Protein AF-A0A9J6HB53-F1 (afdb_monomer)

Secondary structure (DSSP, 8-state):
-----HHHHHHHHHTTSS----HHHHHHHHHTTPPPSS--HHHHHHHHHHHHTS-GGG----------PPPP-----------

Solvent-accessible surface area (backbone atoms only — not comparable to full-atom values): 5845 Å² total; per-residue (Å²): 130,92,76,88,44,73,67,56,53,49,50,38,38,73,73,61,74,42,100,60,82,51,71,79,64,47,47,66,64,52,58,77,67,66,69,67,91,74,85,53,64,70,57,52,54,53,48,53,58,58,50,66,78,45,58,77,87,72,66,72,78,85,88,84,83,84,86,78,93,72,84,91,74,91,77,85,81,77,81,79,80,82,126

Radius of gyration: 18.41 Å; Cα contacts (8 Å, |Δi|>4): 14; chains: 1; bounding box: 30×40×48 Å

Sequence (83 aa):
MKMKSPKLYEHLRKDNILRLPSKSTLRPYTVSYWSSFGGSDRILRQLKTKIASIEPYKRHGGLVFEEIKLSEHLSDKKKEMCY

Foldseek 3Di:
DPDPDPVVLCVCCVVVVDPDDDPLVVVVVVVVVDDDPDDDPVVVVVVVVVLVPPDPVPSDDDDDDDDDDDDDDDDDDDPPPDD

pLDDT: mean 82.3, std 13.29, range [34.06, 94.62]

Mean predicted aligned error: 9.29 Å

Structure (mmCIF, N/CA/C/O backbone):
data_AF-A0A9J6HB53-F1
#
_entry.id   AF-A0A9J6HB53-F1
#
loop_
_atom_site.group_PDB
_atom_site.id
_atom_site.type_symbol
_atom_site.label_atom_id
_atom_site.label_alt_id
_atom_site.label_comp_id
_atom_site.label_asym_id
_atom_site.label_entity_id
_atom_site.label_seq_id
_atom_site.pdbx_PDB_ins_code
_atom_site.Cartn_x
_atom_site.Cartn_y
_atom_site.Cartn_z
_atom_site.occupancy
_atom_site.B_iso_or_equiv
_atom_site.auth_seq_id
_atom_site.auth_comp_id
_atom_site.auth_asym_id
_atom_site.auth_atom_id
_atom_site.pdbx_PDB_model_num
ATOM 1 N N . MET A 1 1 ? -2.769 -11.604 -0.478 1.00 48.88 1 MET A N 1
ATOM 2 C CA . MET A 1 1 ? -4.171 -12.052 -0.331 1.00 48.88 1 MET A CA 1
ATOM 3 C C . MET A 1 1 ? -5.088 -10.945 -0.836 1.00 48.88 1 MET A C 1
ATOM 5 O O . MET A 1 1 ? -5.059 -9.861 -0.270 1.00 48.88 1 MET A O 1
ATOM 9 N N . LYS A 1 2 ? -5.826 -11.155 -1.935 1.00 53.66 2 LYS A N 1
ATOM 10 C CA . LYS A 1 2 ? -6.771 -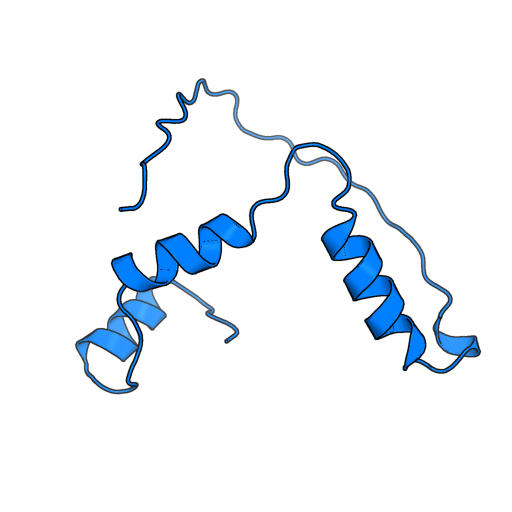10.152 -2.460 1.00 53.66 2 LYS A CA 1
ATOM 11 C C . LYS A 1 2 ? -8.032 -10.153 -1.584 1.00 53.66 2 LYS A C 1
ATOM 13 O O . LYS A 1 2 ? -9.005 -10.825 -1.911 1.00 53.66 2 LYS A O 1
ATOM 18 N N . MET A 1 3 ? -7.988 -9.485 -0.430 1.00 66.56 3 MET A N 1
ATOM 19 C CA . MET A 1 3 ? -9.167 -9.362 0.433 1.00 66.56 3 MET A CA 1
ATOM 20 C C . MET A 1 3 ? -10.205 -8.477 -0.262 1.00 66.56 3 MET A C 1
ATOM 22 O O . MET A 1 3 ? -9.960 -7.294 -0.476 1.00 66.56 3 MET A O 1
ATOM 26 N N . LYS A 1 4 ? -11.355 -9.056 -0.628 1.00 76.94 4 LYS A N 1
ATOM 27 C CA . LYS A 1 4 ? -12.445 -8.326 -1.295 1.00 76.94 4 LYS A CA 1
ATOM 28 C C . LYS A 1 4 ? -13.266 -7.465 -0.332 1.00 76.94 4 LYS A C 1
ATOM 30 O O . LYS A 1 4 ? -13.766 -6.425 -0.741 1.00 76.94 4 LYS A O 1
ATOM 35 N N . SER A 1 5 ? -13.422 -7.881 0.931 1.00 87.44 5 SER A N 1
ATOM 36 C CA . SER A 1 5 ? -14.076 -7.058 1.956 1.00 87.44 5 SER A CA 1
ATOM 37 C C . SER A 1 5 ? -13.644 -7.431 3.384 1.00 87.44 5 SER A C 1
ATOM 39 O O . SER A 1 5 ? -13.348 -8.603 3.648 1.00 87.44 5 SER A O 1
ATOM 41 N N . PRO A 1 6 ? -13.668 -6.474 4.334 1.00 89.19 6 PRO A N 1
ATOM 42 C CA . PRO A 1 6 ? -13.430 -6.758 5.750 1.00 89.19 6 PRO A CA 1
ATOM 43 C C . PRO A 1 6 ? -14.471 -7.704 6.362 1.00 89.19 6 PRO A C 1
ATOM 45 O O . PRO A 1 6 ? -14.138 -8.500 7.233 1.00 89.19 6 PRO A O 1
ATOM 48 N N . LYS A 1 7 ? -15.730 -7.643 5.902 1.00 90.56 7 LYS A N 1
ATOM 49 C CA . LYS A 1 7 ? -16.809 -8.519 6.392 1.00 90.56 7 LYS A CA 1
ATOM 50 C C . LYS A 1 7 ? -16.534 -9.982 6.046 1.00 90.56 7 LYS A C 1
ATOM 52 O O . LYS A 1 7 ? -16.652 -10.844 6.908 1.00 90.56 7 LYS A O 1
ATOM 57 N N . LEU A 1 8 ? -16.113 -10.239 4.807 1.00 91.44 8 LEU A N 1
ATOM 58 C CA . LEU A 1 8 ? -15.745 -11.579 4.358 1.00 91.44 8 LEU A CA 1
ATOM 59 C C . LEU A 1 8 ? -14.528 -12.103 5.126 1.00 91.44 8 LEU A C 1
ATOM 61 O O . LEU A 1 8 ? -14.515 -13.258 5.531 1.00 91.44 8 LEU A O 1
ATOM 65 N N . TYR A 1 9 ? -13.529 -11.248 5.359 1.00 91.75 9 TYR A N 1
ATOM 66 C CA . TYR A 1 9 ? -12.358 -11.617 6.152 1.00 91.75 9 TYR A CA 1
ATOM 67 C C . TYR A 1 9 ? -12.741 -12.088 7.562 1.00 91.75 9 TYR A C 1
ATOM 69 O O . TYR A 1 9 ? -12.288 -13.138 8.013 1.00 91.75 9 TYR A O 1
ATOM 77 N N . GLU A 1 10 ? -13.609 -11.332 8.238 1.00 91.62 10 GLU A N 1
ATOM 78 C CA . GLU A 1 10 ? -14.078 -11.682 9.578 1.00 91.62 10 GLU A CA 1
ATOM 79 C C . GLU A 1 10 ? -14.910 -12.961 9.595 1.00 91.62 10 GLU A C 1
ATOM 81 O O . GLU A 1 10 ? -14.733 -13.765 10.502 1.00 91.62 10 GLU A O 1
ATOM 86 N N . HIS A 1 11 ? -15.771 -13.174 8.600 1.00 92.31 11 HIS A N 1
ATOM 87 C CA . HIS A 1 11 ? -16.550 -14.406 8.469 1.00 92.31 11 HIS A CA 1
ATOM 88 C C . HIS A 1 11 ? -15.640 -15.632 8.311 1.00 92.31 11 HIS A C 1
ATOM 90 O O . HIS A 1 11 ? -15.709 -16.558 9.113 1.00 92.31 11 HIS A O 1
ATOM 96 N N . LEU A 1 12 ? -14.695 -15.585 7.363 1.00 92.81 12 LEU A N 1
ATOM 97 C CA . LEU A 1 12 ? -13.738 -16.674 7.129 1.00 92.81 12 LEU A CA 1
ATOM 98 C C . LEU A 1 12 ? -12.891 -16.997 8.366 1.00 92.81 12 LEU A C 1
ATOM 100 O O . LEU A 1 12 ? -12.527 -18.152 8.580 1.00 92.81 12 LEU A O 1
ATOM 104 N N . ARG A 1 13 ? -12.567 -15.973 9.165 1.00 92.19 13 ARG A N 1
ATOM 105 C CA . ARG A 1 13 ? -11.785 -16.115 10.394 1.00 92.19 13 ARG A CA 1
ATOM 106 C C . ARG A 1 13 ? -12.615 -16.667 11.554 1.00 92.19 13 ARG A C 1
ATOM 108 O O . ARG A 1 13 ? -12.140 -17.559 12.246 1.00 92.19 13 ARG A O 1
ATOM 115 N N . LYS A 1 14 ? -13.804 -16.110 11.810 1.00 93.19 14 LYS A N 1
ATOM 116 C CA . LYS A 1 14 ? -14.657 -16.479 12.956 1.00 93.19 14 LYS A CA 1
ATOM 117 C C . LYS A 1 14 ? -15.223 -17.884 12.820 1.00 93.19 14 LYS A C 1
ATOM 119 O O . LYS A 1 14 ? -15.231 -18.619 13.800 1.00 93.19 14 LYS A O 1
ATOM 124 N N . ASP A 1 15 ? -15.589 -18.264 11.603 1.00 94.62 15 ASP A N 1
ATOM 125 C CA . ASP A 1 15 ? -16.163 -19.581 11.325 1.00 94.62 15 ASP A CA 1
ATOM 126 C C . ASP A 1 15 ? -15.070 -20.639 11.101 1.00 94.62 15 ASP A C 1
ATOM 128 O O . ASP A 1 15 ? -15.351 -21.756 10.680 1.00 94.62 15 ASP A O 1
ATOM 132 N N . ASN A 1 16 ? -13.805 -20.289 11.383 1.00 89.75 16 ASN A N 1
ATOM 133 C CA . AS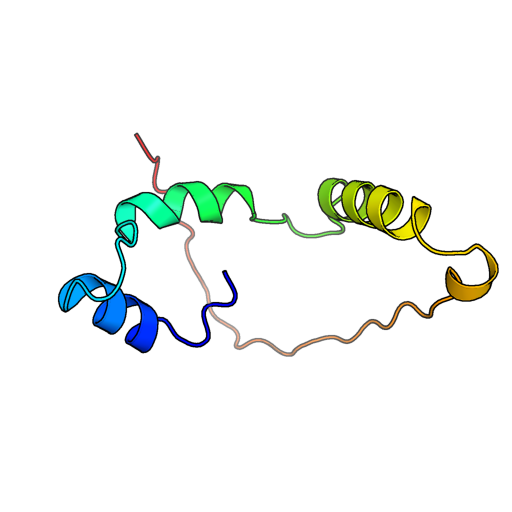N A 1 16 ? -12.621 -21.143 11.265 1.00 89.75 16 ASN A CA 1
ATOM 134 C C . ASN A 1 16 ? -12.454 -21.819 9.889 1.00 89.75 16 ASN A C 1
ATOM 136 O O . ASN A 1 16 ? -11.760 -22.828 9.776 1.00 89.75 16 ASN A O 1
ATOM 140 N N . ILE A 1 17 ? -13.031 -21.235 8.833 1.00 93.31 17 ILE A N 1
ATOM 141 C CA . ILE A 1 17 ? -12.906 -21.720 7.450 1.00 93.31 17 ILE A CA 1
ATOM 142 C C . ILE A 1 17 ? -11.444 -21.617 6.998 1.00 93.31 17 ILE A C 1
ATOM 144 O O . ILE A 1 17 ? -10.917 -22.514 6.344 1.00 93.31 17 ILE A O 1
ATOM 148 N N . LEU A 1 18 ? -10.770 -20.521 7.368 1.00 89.94 18 LEU A N 1
ATOM 149 C CA . LEU A 1 18 ? -9.344 -20.310 7.130 1.00 89.94 18 LEU A CA 1
ATOM 150 C C . LEU A 1 18 ? -8.656 -19.807 8.400 1.00 89.94 18 LEU A C 1
ATOM 152 O O . LEU A 1 18 ? -9.171 -18.942 9.110 1.00 89.94 18 LEU A O 1
ATOM 156 N N . ARG A 1 19 ? -7.430 -20.284 8.646 1.00 90.19 19 ARG A N 1
ATOM 157 C CA . ARG A 1 19 ? -6.572 -19.752 9.714 1.00 90.19 19 ARG A CA 1
ATOM 158 C C . ARG A 1 19 ? -6.062 -18.371 9.317 1.00 90.19 19 ARG A C 1
ATOM 160 O O . ARG A 1 19 ? -5.085 -18.246 8.581 1.00 90.19 19 ARG A O 1
ATOM 167 N N . LEU A 1 20 ? -6.748 -17.339 9.796 1.00 90.56 20 LEU A N 1
ATOM 168 C CA . LEU A 1 20 ? -6.463 -15.946 9.469 1.00 90.56 20 LEU A CA 1
ATOM 169 C C . LEU A 1 20 ? -6.006 -15.160 10.713 1.00 90.56 20 LEU A C 1
ATOM 171 O O . LEU A 1 20 ? -6.604 -15.306 11.788 1.00 90.56 20 LEU A O 1
ATOM 175 N N . PRO A 1 21 ? -4.974 -14.301 10.591 1.00 90.56 21 PRO A N 1
ATOM 176 C CA . PRO A 1 21 ? -4.509 -13.470 11.698 1.00 90.56 21 PRO A CA 1
ATOM 177 C C . PRO A 1 21 ? -5.601 -12.510 12.185 1.00 90.56 21 PRO A C 1
ATOM 179 O O . PRO A 1 21 ? -6.519 -12.136 11.451 1.00 90.56 21 PRO A O 1
ATOM 182 N N . SER A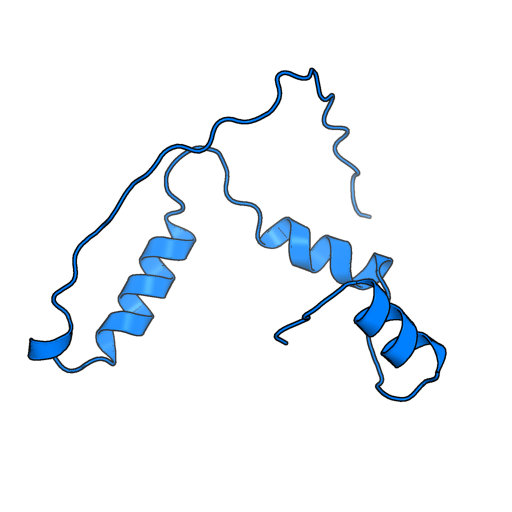 1 22 ? -5.522 -12.088 13.444 1.00 88.38 22 SER A N 1
ATOM 183 C CA . SER A 1 22 ? -6.458 -11.095 13.971 1.00 88.38 22 SER A CA 1
ATOM 184 C C . SER A 1 22 ? -6.233 -9.719 13.341 1.00 88.38 22 SER A C 1
ATOM 186 O O . SER A 1 22 ? -5.170 -9.423 12.790 1.00 88.38 22 SER A O 1
ATOM 188 N N . LYS A 1 23 ? -7.222 -8.830 13.484 1.00 86.12 23 LYS A N 1
ATOM 189 C CA . LYS A 1 23 ? -7.061 -7.413 13.130 1.00 86.12 23 LYS A CA 1
ATOM 190 C C . LYS A 1 23 ? -5.896 -6.760 13.879 1.00 86.12 23 LYS A C 1
ATOM 192 O O . LYS A 1 23 ? -5.165 -5.979 13.278 1.00 86.12 23 LYS A O 1
ATOM 197 N N . SER A 1 24 ? -5.712 -7.095 15.161 1.00 88.00 24 SER A N 1
ATOM 198 C CA . SER A 1 24 ? -4.600 -6.580 15.967 1.00 88.00 24 SER A CA 1
ATOM 199 C C . SER A 1 24 ? -3.252 -7.024 15.411 1.00 88.00 24 SER A C 1
ATOM 201 O O . SER A 1 24 ? -2.342 -6.209 15.337 1.00 88.00 24 SER A O 1
ATOM 203 N N . THR A 1 25 ? -3.149 -8.264 14.926 1.00 88.00 25 THR A N 1
ATOM 204 C CA . THR A 1 25 ? -1.952 -8.744 14.236 1.00 88.00 25 THR A CA 1
ATOM 205 C C . THR A 1 25 ? -1.781 -8.080 12.875 1.00 88.00 25 THR A C 1
ATOM 207 O O . THR A 1 25 ? -0.666 -7.727 12.542 1.00 88.00 25 THR A O 1
ATOM 210 N N . LEU A 1 26 ? -2.837 -7.866 12.083 1.00 87.25 26 LEU A N 1
ATOM 211 C CA . LEU A 1 26 ? -2.721 -7.259 10.747 1.00 87.25 26 LEU A CA 1
ATOM 212 C C . LEU A 1 26 ? -2.292 -5.787 10.771 1.00 87.25 26 LEU A C 1
ATOM 214 O O . LEU A 1 26 ? -1.579 -5.337 9.872 1.00 87.25 26 LEU A O 1
ATOM 218 N N . ARG A 1 27 ? -2.727 -5.031 11.781 1.00 84.38 27 ARG A N 1
ATOM 219 C CA . ARG A 1 27 ? -2.482 -3.590 11.885 1.00 84.38 27 ARG A CA 1
ATOM 220 C C . ARG A 1 27 ? -0.997 -3.199 11.769 1.00 84.38 27 ARG A C 1
ATOM 222 O O . ARG A 1 27 ? -0.698 -2.409 10.871 1.00 84.38 27 ARG A O 1
ATOM 229 N N . PRO A 1 28 ? -0.056 -3.744 12.565 1.00 83.50 28 PRO A N 1
ATOM 230 C CA . PRO A 1 28 ? 1.363 -3.400 12.445 1.00 83.50 28 PRO A CA 1
ATOM 231 C C . PRO A 1 28 ? 1.940 -3.733 11.061 1.00 83.50 28 PRO A C 1
ATOM 233 O O . PRO A 1 28 ? 2.700 -2.938 10.508 1.00 83.50 28 PRO A O 1
ATOM 236 N N . TYR A 1 29 ? 1.508 -4.835 10.433 1.00 82.38 29 TYR A N 1
ATOM 237 C CA . TYR A 1 29 ? 1.932 -5.164 9.066 1.00 82.38 29 TYR A CA 1
ATOM 238 C C . TYR A 1 29 ? 1.458 -4.109 8.063 1.00 82.38 29 TYR A C 1
ATOM 240 O O . TYR A 1 29 ? 2.218 -3.728 7.176 1.00 82.38 29 TYR A O 1
ATOM 248 N N . THR A 1 30 ? 0.236 -3.591 8.210 1.00 79.69 30 THR A N 1
ATOM 249 C CA . THR A 1 30 ? -0.292 -2.548 7.314 1.00 79.69 30 THR A CA 1
ATOM 250 C C . THR A 1 30 ? 0.323 -1.167 7.540 1.00 79.69 30 THR A C 1
ATOM 252 O O . THR A 1 30 ? 0.511 -0.437 6.571 1.00 79.69 30 THR A O 1
ATOM 255 N N . VAL A 1 31 ? 0.711 -0.815 8.771 1.00 77.56 31 VAL A N 1
ATOM 256 C CA . VAL A 1 31 ? 1.368 0.475 9.065 1.00 77.56 31 VAL A CA 1
ATOM 257 C C . VAL A 1 31 ? 2.685 0.613 8.298 1.00 77.56 31 VAL A C 1
ATOM 259 O O . VAL A 1 31 ? 2.979 1.679 7.763 1.00 77.56 31 VAL A O 1
ATOM 262 N N . SER A 1 32 ? 3.437 -0.480 8.144 1.00 70.25 32 SER A N 1
ATOM 263 C CA . SER A 1 32 ? 4.684 -0.496 7.364 1.00 70.25 32 SER A CA 1
ATOM 264 C C . SER A 1 32 ? 4.498 -0.185 5.867 1.00 70.25 32 SER A C 1
ATOM 266 O O . SER A 1 32 ? 5.467 0.116 5.160 1.00 70.25 32 SER A O 1
ATOM 268 N N . TYR A 1 33 ? 3.263 -0.259 5.359 1.00 68.00 33 TYR A N 1
ATOM 269 C CA . TYR A 1 33 ? 2.911 0.061 3.976 1.00 68.00 33 TYR A CA 1
ATOM 270 C C . TYR A 1 33 ? 2.543 1.526 3.746 1.00 68.00 33 TYR A C 1
ATOM 272 O O . TYR A 1 33 ? 2.358 1.911 2.593 1.00 68.00 33 TYR A O 1
ATOM 280 N N . TRP A 1 34 ? 2.477 2.348 4.795 1.00 65.88 34 TRP A N 1
ATOM 281 C CA . TRP A 1 34 ? 2.089 3.745 4.649 1.00 65.88 34 TRP A CA 1
ATOM 282 C C . TRP A 1 34 ? 3.142 4.528 3.853 1.00 65.88 34 TRP A C 1
ATOM 284 O O . TRP A 1 34 ? 4.300 4.628 4.257 1.00 65.88 34 TRP A O 1
ATOM 294 N N . SER A 1 35 ? 2.741 5.092 2.714 1.00 64.94 35 SER A N 1
ATOM 295 C CA . SER A 1 35 ? 3.515 6.116 2.014 1.00 64.94 35 SER A CA 1
ATOM 296 C C . SER A 1 35 ? 3.258 7.483 2.648 1.00 64.94 35 SER A C 1
ATOM 298 O O . SER A 1 35 ? 2.109 7.854 2.899 1.00 64.94 35 SER A O 1
ATOM 300 N N . SER A 1 36 ? 4.322 8.243 2.898 1.00 67.62 36 SER A N 1
ATOM 301 C CA . SER A 1 36 ? 4.223 9.675 3.187 1.00 67.62 36 SER A CA 1
ATOM 302 C C . SER A 1 36 ? 3.651 10.433 1.984 1.00 67.62 36 SER A C 1
ATOM 304 O O . SER A 1 36 ? 3.555 9.884 0.885 1.00 67.62 36 SER A O 1
ATOM 306 N N . PHE A 1 37 ? 3.291 11.704 2.181 1.00 71.88 37 PHE A N 1
ATOM 307 C CA . PHE A 1 37 ? 3.030 12.605 1.059 1.00 71.88 37 PHE A CA 1
ATOM 308 C C . PHE A 1 37 ? 4.241 12.643 0.111 1.00 71.88 37 PHE A C 1
ATOM 310 O O . PHE A 1 37 ? 5.387 12.569 0.562 1.00 71.88 37 PHE A O 1
ATOM 317 N N . GLY A 1 38 ? 3.973 12.742 -1.193 1.00 76.25 38 GLY A N 1
ATOM 318 C CA . GLY A 1 38 ? 4.978 12.640 -2.252 1.00 76.25 38 GLY A CA 1
ATOM 319 C C . GLY A 1 38 ? 5.120 11.230 -2.840 1.00 76.25 38 GLY A C 1
ATOM 320 O O . GLY A 1 38 ? 4.341 10.320 -2.557 1.00 76.25 38 GLY A O 1
ATOM 321 N N . GLY A 1 39 ? 6.114 11.056 -3.711 1.00 72.06 39 GLY A N 1
ATOM 322 C CA . GLY A 1 39 ? 6.417 9.766 -4.332 1.00 72.06 39 GLY A CA 1
ATOM 323 C C . GLY A 1 39 ? 7.115 8.808 -3.363 1.00 72.06 39 GLY A C 1
ATOM 324 O O . GLY A 1 39 ? 8.053 9.188 -2.666 1.00 72.06 39 GLY A O 1
ATOM 325 N N . SER A 1 40 ? 6.695 7.541 -3.333 1.00 81.94 40 SER A N 1
ATOM 326 C CA . SER A 1 40 ? 7.371 6.511 -2.535 1.00 81.94 40 SER A CA 1
ATOM 327 C C . SER A 1 40 ? 8.529 5.886 -3.315 1.00 81.94 40 SER A C 1
ATOM 329 O O . SER A 1 40 ? 8.311 5.050 -4.195 1.00 81.94 40 SER A O 1
ATOM 331 N N .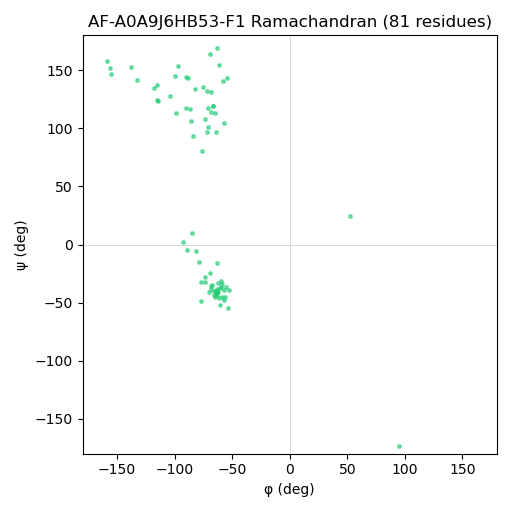 ASP A 1 41 ? 9.767 6.222 -2.945 1.00 84.62 41 ASP A N 1
ATOM 332 C CA . ASP A 1 41 ? 10.979 5.617 -3.526 1.00 84.62 41 ASP A CA 1
ATOM 333 C C . ASP A 1 41 ? 10.973 4.084 -3.401 1.00 84.62 41 ASP A C 1
ATOM 335 O O . ASP A 1 41 ? 11.341 3.359 -4.324 1.00 84.62 41 ASP A O 1
ATOM 339 N N . ARG A 1 42 ? 10.440 3.560 -2.289 1.00 84.12 42 ARG A N 1
ATOM 340 C CA . ARG A 1 42 ? 10.281 2.114 -2.088 1.00 84.12 42 ARG A CA 1
ATOM 341 C C . ARG A 1 42 ? 9.409 1.478 -3.172 1.00 84.12 42 ARG A C 1
ATOM 343 O O . ARG A 1 42 ? 9.775 0.427 -3.700 1.00 84.12 42 ARG A O 1
ATOM 350 N N . ILE A 1 43 ? 8.282 2.108 -3.510 1.00 84.31 43 ILE A N 1
ATOM 351 C CA . ILE A 1 43 ? 7.384 1.625 -4.568 1.00 84.31 43 ILE A CA 1
ATOM 352 C C . ILE A 1 43 ? 8.089 1.702 -5.923 1.00 84.31 43 ILE A C 1
ATOM 354 O O . ILE A 1 43 ? 8.042 0.735 -6.679 1.00 84.31 43 ILE A O 1
ATOM 358 N N . LEU A 1 44 ? 8.799 2.797 -6.212 1.00 87.12 44 LEU A N 1
ATOM 359 C CA . LEU A 1 44 ? 9.532 2.959 -7.470 1.00 87.12 44 LEU A CA 1
ATOM 360 C C . LEU A 1 44 ? 10.639 1.904 -7.642 1.00 87.12 44 LEU A C 1
ATOM 362 O O . LEU A 1 44 ? 10.768 1.321 -8.719 1.00 87.12 44 LEU A O 1
ATOM 366 N N . ARG A 1 45 ? 11.391 1.575 -6.584 1.00 90.38 45 ARG A N 1
ATOM 367 C CA . ARG A 1 45 ? 12.399 0.496 -6.613 1.00 90.38 45 ARG A CA 1
ATOM 368 C C . ARG A 1 45 ? 11.780 -0.878 -6.859 1.00 90.38 45 ARG A C 1
ATOM 370 O O . ARG A 1 45 ? 12.295 -1.662 -7.663 1.00 90.38 45 ARG A O 1
ATOM 377 N N . GLN A 1 46 ? 10.667 -1.177 -6.191 1.00 88.62 46 GLN A N 1
ATOM 378 C CA . GLN A 1 46 ? 9.939 -2.429 -6.411 1.00 88.62 46 GLN A CA 1
ATOM 379 C C . GLN A 1 46 ? 9.380 -2.503 -7.836 1.00 88.62 46 GLN A C 1
ATOM 381 O O . GLN A 1 46 ? 9.496 -3.542 -8.489 1.00 88.62 46 GLN A O 1
ATOM 386 N N . LEU A 1 47 ? 8.849 -1.393 -8.351 1.00 88.69 47 LEU A N 1
ATOM 387 C CA . LEU A 1 47 ? 8.365 -1.283 -9.722 1.00 88.69 47 LEU A CA 1
ATOM 388 C C . LEU A 1 47 ? 9.496 -1.520 -10.730 1.00 88.69 47 LEU A C 1
ATOM 390 O O . LEU A 1 47 ? 9.330 -2.329 -11.638 1.00 88.69 47 LEU A O 1
ATOM 394 N N . LYS A 1 48 ? 10.671 -0.910 -10.527 1.00 90.62 48 LYS A N 1
ATOM 395 C CA . LYS A 1 48 ? 11.864 -1.129 -11.362 1.00 90.62 48 LYS A CA 1
ATOM 396 C C . LYS A 1 48 ? 12.257 -2.606 -11.418 1.00 90.62 48 LYS A C 1
ATOM 398 O O . LYS A 1 48 ? 12.505 -3.134 -12.498 1.00 90.62 48 LYS A O 1
ATOM 403 N N . THR A 1 49 ? 12.256 -3.282 -10.269 1.00 92.94 49 THR A N 1
ATOM 404 C CA . THR A 1 49 ? 12.572 -4.718 -10.176 1.00 92.94 49 THR A CA 1
ATOM 405 C C . THR A 1 49 ? 11.550 -5.563 -10.936 1.00 92.94 49 THR A C 1
ATOM 407 O O . THR A 1 49 ? 11.915 -6.477 -11.668 1.00 92.94 49 THR A O 1
ATOM 410 N N . LYS A 1 50 ? 10.261 -5.226 -10.818 1.00 89.31 50 LYS A N 1
ATOM 411 C CA . LYS A 1 50 ? 9.182 -5.922 -11.525 1.00 89.31 50 LYS A CA 1
ATOM 412 C C . LYS A 1 50 ? 9.218 -5.690 -13.038 1.00 89.31 50 LYS A C 1
ATOM 414 O O . LYS A 1 50 ? 8.896 -6.595 -13.792 1.00 89.31 50 LYS A O 1
ATOM 419 N N . ILE A 1 51 ? 9.598 -4.496 -13.489 1.00 90.25 51 ILE A N 1
ATOM 420 C CA . ILE A 1 51 ? 9.716 -4.173 -14.919 1.00 90.25 51 ILE A CA 1
ATOM 421 C C . ILE A 1 51 ? 10.957 -4.833 -15.534 1.00 90.25 51 ILE A C 1
ATOM 423 O O . ILE A 1 51 ? 10.946 -5.172 -16.716 1.00 90.25 51 ILE A O 1
ATOM 427 N N . ALA A 1 52 ? 12.009 -5.075 -14.747 1.00 90.75 52 ALA A N 1
ATOM 428 C CA . ALA A 1 52 ? 13.217 -5.743 -15.229 1.00 90.75 52 ALA A CA 1
ATOM 429 C C . ALA A 1 52 ? 12.944 -7.156 -15.778 1.00 90.75 52 ALA A C 1
ATOM 431 O O . ALA A 1 52 ? 13.602 -7.560 -16.735 1.00 90.75 52 ALA A O 1
ATOM 432 N N . SER A 1 53 ? 11.951 -7.875 -15.236 1.00 89.88 53 SER A N 1
ATOM 433 C CA . SER A 1 53 ? 11.546 -9.199 -15.733 1.00 89.88 53 SER A CA 1
ATOM 434 C C . SER A 1 53 ? 10.623 -9.157 -16.958 1.00 89.88 53 SER A C 1
ATOM 436 O O . SER A 1 53 ? 10.318 -10.204 -17.523 1.00 89.88 53 SER A O 1
ATOM 438 N N . ILE A 1 54 ? 10.178 -7.971 -17.383 1.00 90.38 54 ILE A N 1
ATOM 439 C CA . ILE A 1 54 ? 9.337 -7.786 -18.570 1.00 90.38 54 ILE A CA 1
ATOM 440 C C . ILE A 1 54 ? 10.235 -7.618 -19.799 1.00 90.38 54 ILE A C 1
ATOM 442 O O . ILE A 1 54 ? 11.296 -6.987 -19.735 1.00 90.38 54 ILE A O 1
ATOM 446 N N . GLU A 1 55 ? 9.807 -8.167 -20.933 1.00 91.62 55 GLU A N 1
ATOM 447 C CA . GLU A 1 55 ? 10.501 -8.028 -22.213 1.00 91.62 55 GLU A CA 1
ATOM 448 C C . GLU A 1 55 ? 10.652 -6.550 -22.625 1.00 91.62 55 GLU A C 1
ATOM 450 O O . GLU A 1 55 ? 9.700 -5.782 -22.461 1.00 91.62 55 GLU A O 1
ATOM 455 N N . PRO A 1 56 ? 11.800 -6.131 -23.199 1.00 87.31 56 PRO A N 1
ATOM 456 C CA . PRO A 1 56 ? 12.113 -4.720 -23.454 1.00 87.31 56 PRO A CA 1
ATOM 457 C C . PRO A 1 56 ? 11.035 -3.953 -24.224 1.00 87.31 56 PRO A C 1
ATOM 459 O O . PRO A 1 56 ? 10.718 -2.817 -23.883 1.00 87.31 56 PRO A O 1
ATOM 462 N N . TYR A 1 57 ? 10.420 -4.590 -25.219 1.00 87.12 57 TYR A N 1
ATOM 463 C CA . TYR A 1 57 ? 9.403 -3.968 -26.065 1.00 87.12 57 TYR A CA 1
ATOM 464 C C . TYR A 1 57 ? 8.085 -3.689 -25.320 1.00 87.12 57 TYR A C 1
ATOM 466 O O . TYR A 1 57 ? 7.382 -2.741 -25.661 1.00 87.12 57 TYR A O 1
ATOM 474 N N . LYS A 1 58 ? 7.796 -4.433 -24.242 1.00 86.31 58 LYS A N 1
ATOM 475 C CA . LYS A 1 58 ? 6.617 -4.256 -23.373 1.00 86.31 58 LYS A CA 1
ATOM 476 C C . LYS A 1 58 ? 6.867 -3.339 -22.169 1.00 86.31 58 LYS A C 1
ATOM 478 O O . LYS A 1 58 ? 5.976 -3.176 -21.341 1.00 86.31 58 LYS A O 1
ATOM 483 N N . ARG A 1 59 ? 8.067 -2.761 -22.023 1.00 86.25 59 ARG A N 1
ATOM 484 C CA . ARG A 1 59 ? 8.394 -1.868 -20.890 1.00 86.25 59 ARG A CA 1
ATOM 485 C C . ARG A 1 59 ? 7.849 -0.451 -21.054 1.00 86.25 59 ARG A C 1
ATOM 487 O O . ARG A 1 59 ? 7.827 0.300 -20.083 1.00 86.25 59 ARG A O 1
ATOM 494 N N . HIS A 1 60 ? 7.429 -0.088 -22.261 1.00 84.50 60 HIS A N 1
ATOM 495 C CA . HIS A 1 60 ? 6.830 1.206 -22.551 1.00 84.50 60 HIS A CA 1
ATOM 496 C C . HIS A 1 60 ? 5.423 1.276 -21.948 1.00 84.50 60 HIS A C 1
ATOM 498 O O . HIS A 1 60 ? 4.615 0.366 -22.124 1.00 84.50 60 HIS A O 1
ATOM 504 N N . GLY A 1 61 ? 5.127 2.363 -21.244 1.00 84.19 61 GLY A N 1
ATOM 505 C CA . GLY A 1 61 ? 3.820 2.620 -20.654 1.00 84.19 61 GLY A CA 1
ATOM 506 C C . GLY A 1 61 ? 3.640 4.108 -20.375 1.00 84.19 61 GLY A C 1
ATOM 507 O O . GLY A 1 61 ? 4.618 4.847 -20.277 1.00 84.19 61 GLY A O 1
ATOM 508 N N . GLY A 1 62 ? 2.387 4.544 -20.271 1.00 85.25 62 GLY A N 1
ATOM 509 C CA . GLY A 1 62 ? 2.041 5.904 -19.865 1.00 85.25 62 GLY A CA 1
ATOM 510 C C . GLY A 1 62 ? 1.881 6.004 -18.352 1.00 85.25 62 GLY A C 1
ATOM 511 O O . GLY A 1 62 ? 1.377 5.078 -17.714 1.00 85.25 62 GLY A O 1
ATOM 512 N N . LEU A 1 63 ? 2.293 7.134 -17.782 1.00 84.19 63 LEU A N 1
ATOM 513 C CA . LEU A 1 63 ? 1.985 7.486 -16.402 1.00 84.19 63 LEU A CA 1
ATOM 514 C C . LEU A 1 63 ? 0.794 8.441 -16.413 1.00 84.19 63 LEU A C 1
ATOM 516 O O . LEU A 1 63 ? 0.892 9.547 -16.937 1.00 84.19 63 LEU A O 1
ATOM 520 N N . VAL A 1 64 ? -0.334 7.984 -15.880 1.00 87.50 64 VAL A N 1
ATOM 521 C CA . VAL A 1 64 ? -1.570 8.767 -15.809 1.00 87.50 64 VAL A CA 1
ATOM 522 C C . VAL A 1 64 ? -1.741 9.248 -14.377 1.00 87.50 64 VAL A C 1
ATOM 524 O O . VAL A 1 64 ? -1.676 8.448 -13.442 1.00 87.50 64 VAL A O 1
ATOM 527 N N . PHE A 1 65 ? -1.943 10.551 -14.220 1.00 87.31 65 PHE A N 1
ATOM 528 C CA . PHE A 1 65 ? -2.218 11.185 -12.940 1.00 87.31 65 PHE A CA 1
ATOM 529 C C . PHE A 1 65 ? -3.596 11.827 -12.988 1.00 87.31 65 PHE A C 1
ATOM 531 O O . PHE A 1 65 ? -3.921 12.521 -13.946 1.00 87.31 65 PHE A O 1
ATOM 538 N N . GLU A 1 66 ? -4.368 11.619 -11.931 1.00 89.88 66 GLU A N 1
ATOM 539 C CA . GLU A 1 66 ? -5.643 12.286 -11.703 1.00 89.88 66 GLU A CA 1
ATOM 540 C C . GLU A 1 66 ? -5.735 12.685 -10.232 1.00 89.88 66 GLU A C 1
ATOM 542 O O . GLU A 1 66 ? -5.127 12.057 -9.357 1.00 89.88 66 GLU A O 1
ATOM 547 N N . GLU A 1 67 ? -6.503 13.735 -9.962 1.00 91.38 67 GLU A N 1
ATOM 548 C CA . GLU A 1 67 ? -6.770 14.212 -8.612 1.00 91.38 67 GLU A CA 1
ATOM 549 C C . GLU A 1 67 ? -8.137 13.726 -8.133 1.00 91.38 67 GLU A C 1
ATOM 551 O O . GLU A 1 67 ? -9.098 13.636 -8.896 1.00 91.38 67 GLU A O 1
ATOM 556 N N . ILE A 1 68 ? -8.235 13.429 -6.838 1.00 92.00 68 ILE A N 1
ATOM 557 C CA . ILE A 1 68 ? -9.482 12.999 -6.206 1.00 92.00 68 ILE A CA 1
ATOM 558 C C . ILE A 1 68 ? -9.887 14.063 -5.195 1.00 92.00 68 ILE A C 1
ATOM 560 O O . ILE A 1 68 ? -9.134 14.370 -4.269 1.00 92.00 68 ILE A O 1
ATOM 564 N N . LYS A 1 69 ? -11.105 14.593 -5.336 1.00 93.88 69 LYS A N 1
ATOM 565 C CA . LYS A 1 69 ? -11.685 15.497 -4.341 1.00 93.88 69 LYS A CA 1
ATOM 566 C C . LYS A 1 69 ? -12.030 14.709 -3.077 1.00 93.88 69 LYS A C 1
ATOM 568 O O . LYS A 1 69 ? -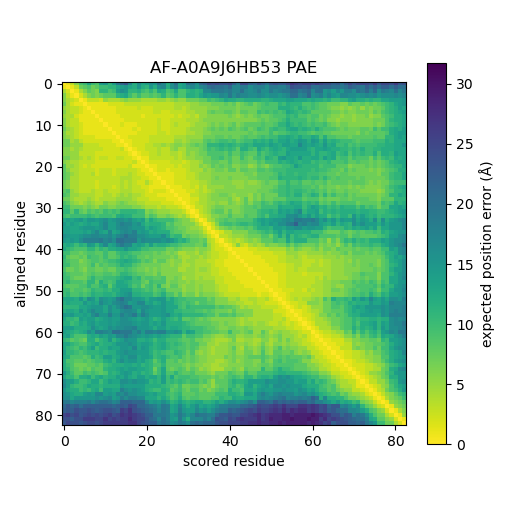12.867 13.808 -3.106 1.00 93.88 69 LYS A O 1
ATOM 573 N N . LEU A 1 70 ? -11.393 15.061 -1.966 1.00 90.00 70 LEU A N 1
ATOM 574 C CA . LEU A 1 70 ? -11.686 14.511 -0.643 1.00 90.00 70 LEU A CA 1
ATOM 575 C C . LEU A 1 70 ? -12.621 15.450 0.125 1.00 90.00 70 LEU A C 1
ATOM 577 O O . LEU A 1 70 ? -12.648 16.654 -0.123 1.00 90.00 70 LEU A O 1
ATOM 581 N N . SER A 1 71 ? -13.390 14.902 1.065 1.00 93.06 71 SER A N 1
ATOM 582 C CA . SER A 1 71 ? -14.196 15.710 1.982 1.00 93.06 71 SER A CA 1
ATOM 583 C C . SER A 1 71 ? -13.293 16.481 2.942 1.00 93.06 71 SER A C 1
ATOM 585 O O . SER A 1 71 ? -12.420 15.887 3.582 1.00 93.06 71 SER A O 1
ATOM 587 N N . GLU A 1 72 ? -13.534 17.779 3.088 1.00 91.81 72 GLU A N 1
ATOM 588 C CA . GLU A 1 72 ? -12.828 18.623 4.050 1.00 91.81 72 GLU A CA 1
ATOM 589 C C . GLU A 1 72 ? -13.182 18.194 5.479 1.00 91.81 72 GLU A C 1
ATOM 591 O O . GLU A 1 72 ? -14.346 18.189 5.876 1.00 91.81 72 GLU A O 1
ATOM 596 N N . HIS A 1 73 ? -12.174 17.773 6.241 1.00 90.56 73 HIS A N 1
ATOM 597 C CA . HIS A 1 73 ? -12.319 17.403 7.644 1.00 90.56 73 HIS A CA 1
ATOM 598 C C . HIS A 1 73 ? -10.980 17.555 8.371 1.00 90.56 73 HIS A C 1
ATOM 600 O O . HIS A 1 73 ? -9.917 17.314 7.796 1.00 90.56 73 HIS A O 1
ATOM 606 N N . LEU A 1 74 ? -11.029 17.927 9.651 1.00 89.88 74 LEU A N 1
ATOM 607 C CA . LEU A 1 74 ? -9.856 17.943 10.519 1.00 89.88 74 LEU A CA 1
ATOM 608 C C . LEU A 1 74 ? -9.730 16.579 11.207 1.00 89.88 74 LEU A C 1
ATOM 610 O O . LEU A 1 74 ? -10.614 16.178 11.962 1.00 89.88 74 LEU A O 1
ATOM 614 N N . SER A 1 75 ? -8.636 15.862 10.949 1.00 84.25 75 SER A N 1
ATOM 615 C CA . SER A 1 75 ? -8.323 14.606 11.635 1.00 84.25 75 SER A CA 1
ATOM 616 C C . SER A 1 75 ? -7.062 14.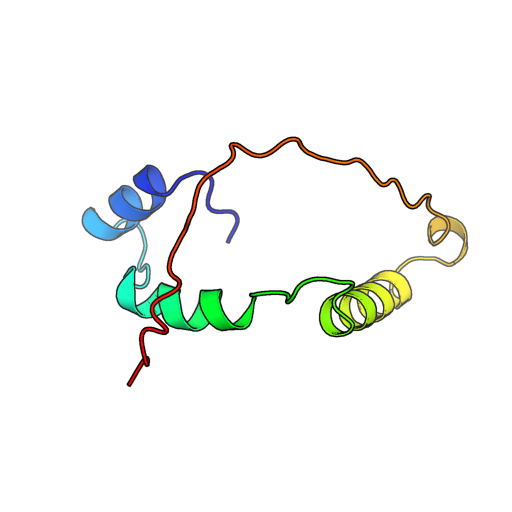762 12.475 1.00 84.25 75 SER A C 1
ATOM 618 O O . SER A 1 7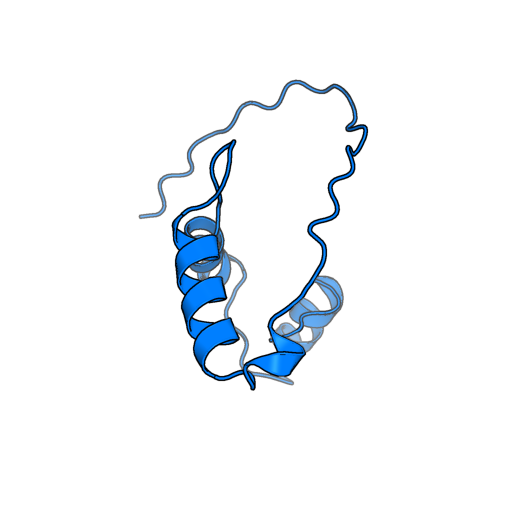5 ? -5.998 15.060 11.928 1.00 84.25 75 SER A O 1
ATOM 620 N N . ASP A 1 76 ? -7.156 14.494 13.774 1.00 85.31 76 ASP A N 1
ATOM 621 C CA . ASP A 1 76 ? -5.981 14.396 14.633 1.00 85.31 76 ASP A CA 1
ATOM 622 C C . ASP A 1 76 ? -5.415 12.967 14.583 1.00 85.31 76 ASP A C 1
ATOM 624 O O . ASP A 1 76 ? -6.081 11.990 14.946 1.00 85.31 76 ASP A O 1
ATOM 628 N N . LYS A 1 77 ? -4.185 12.820 14.077 1.00 73.75 77 LYS A N 1
ATOM 629 C CA . LYS A 1 77 ? -3.514 11.519 14.000 1.00 73.75 77 LYS A CA 1
ATOM 630 C C . LYS A 1 77 ? -2.847 11.216 15.336 1.00 73.75 77 LYS A C 1
ATOM 632 O O . LYS A 1 77 ? -1.669 11.511 15.531 1.00 73.75 77 LYS A O 1
ATOM 637 N N . LYS A 1 78 ? -3.548 10.500 16.215 1.00 68.81 78 LYS A N 1
ATOM 638 C CA . LYS A 1 78 ? -2.889 9.836 17.347 1.00 68.81 78 LYS A CA 1
ATOM 639 C C . LYS A 1 78 ? -1.944 8.757 16.808 1.00 68.81 78 LYS A C 1
ATOM 641 O O . LYS A 1 78 ? -2.384 7.770 16.218 1.00 68.81 78 LYS A O 1
ATOM 646 N N . LYS A 1 79 ? -0.633 8.943 16.994 1.00 54.19 79 LYS A N 1
ATOM 647 C CA . LYS A 1 79 ? 0.358 7.868 16.841 1.00 54.19 79 LYS A CA 1
ATOM 648 C C . LYS A 1 79 ? 0.064 6.827 17.916 1.00 54.19 79 LYS A C 1
ATOM 650 O O . LYS A 1 79 ? 0.475 6.978 19.061 1.00 54.19 79 LYS A O 1
ATOM 655 N N . GLU A 1 80 ? -0.663 5.778 17.562 1.00 52.19 80 GLU A N 1
ATOM 656 C CA . GLU A 1 80 ? -0.727 4.597 18.413 1.00 52.19 80 GLU A CA 1
ATOM 657 C C . GLU A 1 80 ? 0.631 3.893 18.346 1.00 52.19 80 GLU A C 1
ATOM 659 O O . GLU A 1 80 ? 0.969 3.243 17.354 1.00 52.19 80 GLU A O 1
ATOM 664 N N . MET A 1 81 ? 1.435 4.103 19.390 1.00 38.31 81 MET A N 1
ATOM 665 C CA . MET A 1 81 ? 2.651 3.346 19.667 1.00 38.31 81 MET A CA 1
ATOM 666 C C . MET A 1 81 ? 2.262 1.869 19.767 1.00 38.31 81 MET A C 1
ATOM 668 O O . MET A 1 81 ? 1.633 1.448 20.736 1.00 38.31 81 MET A O 1
ATOM 672 N N . CYS A 1 82 ? 2.572 1.096 18.729 1.00 42.72 82 CYS A N 1
ATOM 673 C CA . CYS A 1 82 ? 2.486 -0.356 18.792 1.00 42.72 82 CYS A CA 1
ATOM 674 C C . CYS A 1 82 ? 3.672 -0.831 19.645 1.00 42.72 82 CYS A C 1
ATOM 676 O O . CYS A 1 82 ? 4.810 -0.701 19.195 1.00 42.72 82 CYS A O 1
ATOM 678 N N . TYR A 1 83 ? 3.398 -1.286 20.871 1.00 34.06 83 TYR A N 1
ATOM 679 C CA . TYR A 1 83 ? 4.328 -2.092 21.670 1.00 34.06 83 TYR A CA 1
ATOM 680 C C . TYR A 1 83 ? 4.375 -3.525 21.135 1.00 34.06 83 TYR A C 1
ATOM 682 O O . TYR A 1 83 ? 3.313 -4.008 20.671 1.00 34.06 83 TYR A O 1
#

Organism: Haemaphysalis longicornis (NCBI:txid44386)

=== Feature glossary ===
A reading guide for the features in this record.

Start from the sequence.

  · Sequence gives the chain of amino acids in standard one-letter code (A=alanine, C=cysteine, …, Y=tyrosine), read N→C. It is the only feature that is directly encoded by the gene; all structural features are derived from the folded form of this sequence.

Fold it, and you get atomic coordinates and the backbone conformation that goes with them.

  · The mmCIF table is the protein's shape written out atom by atom. For each backbone N, Cα, C, and carbonyl O, it records an (x, y, z) coordinate triple in Å plus the residue type, chain letter, and 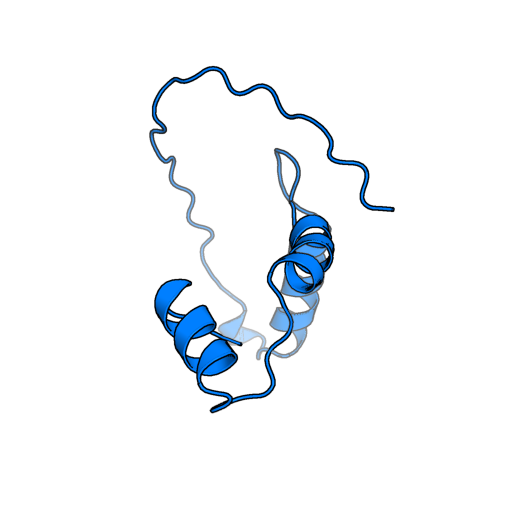residue number.

  · Backbone dihedral angles. Every residue except chain termini has a φ (preceding-C → N → Cα → C) and a ψ (N → Cα → C → next-N). They are reported in degrees following the IUPAC sign convention. Secondary structure is essentially a statement about which (φ, ψ) basin each residue occupies.

  · DSSP 8-state secondary structure assigns each residue one of H (α-helix), G (3₁₀-helix), I (π-helix), E (extended β-strand), B (isolated β-bridge), T (hydrogen-bonded turn), S (bend), or '-' (coil). The assignment is computed from backbone hydrogen-bond geometry via the Kabsch–Sander algorithm.

  · P-SEA three-state annotation labels each residue as helix, strand, or coil based purely on the geometry of the Cα trace. It serves as a fallback when the full backbone (and thus DSSP) is unavailable.

Summarize the fold with a handful of shape descriptors and a per-residue structural alphabet.

  · Radius of gyration (Rg) is the root-mean-square distance of Cα atoms from their centroid — a single number for overall size and compactness. A globular domain of N residues has Rg ≈ 2.2·N^0.38 Å; an extended or disordered chain has a much larger Rg. The Cα contact count is the number of residue pairs whose Cα atoms are within 8 Å and are more than four positions apart in sequence — a standard proxy for tertiary packing density. The bounding box is the smallest axis-aligned box enclosing all C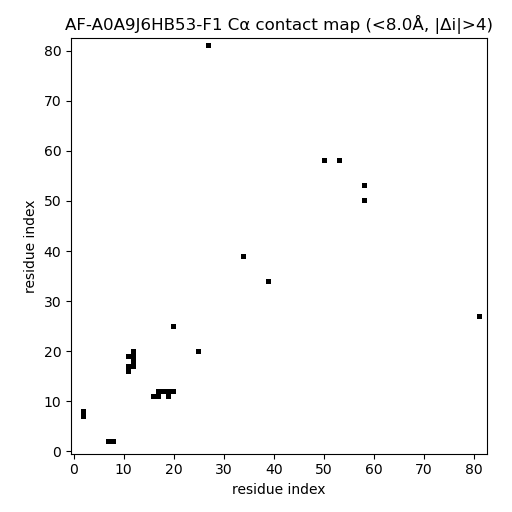α atoms.

  · Foldseek's 3Di representation compresses backbone geometry into a per-residue letter drawn from a learned twenty-state alphabet. It captures the tertiary interaction pattern around each residue — which residues are packed against it in space, regardless of where they are in sequence.

  · Accessible surface area quantifies burial. A residue with SASA near zero is packed into the hydrophobic core; one with SASA >100 Å² sits on the surface. Computed here via the Shrake–Rupley numerical algorithm with a 1.4 Å probe.

Ask how reliable the model is.

  · For AlphaFold models, the B-factor field carries pLDDT — the model's own estimate of local accuracy on a 0–100 scale. Regions with pLDDT<50 should be treated as essentially unmodeled; they often correspond to intrinsically disordered segments.

  · For experimental (PDB) structures, the B-factor (temperature factor) quantifies the positional spread of each atom in the crystal — a combination of thermal vibration and static disorder — in units of Å². High B-factors mark flexible loops or poorly resolved regions; low B-factors mark the rigid, well-ordered core.

  · PAE(i, j) answers: if I align the predicted and true structures on residue i, how far off (in Å) do I expect residue j to be? A block-diagonal PAE matrix with low values on the blocks and high values off-diagonal is the signature of a multi-domain protein with confidently predicted domains but uncertain inter-domain orientation.

Place it in context: what it resembles, what it is annotated as, and how it looks.

  · Structural nearest neighbors (via Foldseek easy-search vs the PDB). Reported per hit: target PDB id, E-value, and alignment TM-score. A TM-score above ~0.5 is the conventional threshold for 'same fold'.

  · Functional annotations link the protein to curated databases. InterPro entries identify conserved domains and families by matching the sequence against member-database signatures (Pfam, PROSITE, CDD, …). Gene Ontology (GO) terms describe molecular function, biological process, and cellular component in a controlled vocabulary. CATH places the structure in a hierarchical fold classification (Class/Architecture/Topology/Homologous-superfamily). The organism is the source species.

  · Plot images: a contact map (which residues are close in 3D, as an N×N binary image), a Ramachandran scatter (backbone torsion angles, revealing secondary-structure composition at a glance), and — for AlphaFold structures — a PAE heatmap (pairwise prediction confidence).

  · Structure images are PyMOL renders from six orthogonal camera directions. Cartoon representation draws helices as coils and strands as arrows; sticks shows the backbone as bonds; surface shows the solvent-excluded envelope. Rainbow coloring maps sequence position to hue (blue→red, N→C); chain coloring assigns a distinct color per polypeptide.